Protein AF-A0A528V7F3-F1 (afdb_monomer_lite)

Structure (mmCIF, N/CA/C/O backbone):
data_AF-A0A528V7F3-F1
#
_entry.id   AF-A0A528V7F3-F1
#
loop_
_atom_site.group_PDB
_atom_site.id
_atom_site.type_symbol
_atom_site.label_atom_id
_atom_site.label_alt_id
_atom_site.label_comp_id
_atom_site.label_asym_id
_atom_site.label_entity_id
_atom_site.label_seq_id
_atom_site.pdbx_PDB_ins_code
_atom_site.Cartn_x
_atom_site.Cartn_y
_atom_site.Cartn_z
_atom_site.occupancy
_atom_site.B_iso_or_equiv
_atom_site.auth_seq_id
_atom_site.auth_comp_id
_atom_site.auth_asym_id
_atom_site.auth_atom_id
_atom_site.pdbx_PDB_model_num
ATOM 1 N N . LEU A 1 1 ? 8.313 12.740 -8.022 1.00 73.38 1 LEU A N 1
ATOM 2 C CA . LEU A 1 1 ? 9.330 13.760 -8.380 1.00 73.38 1 LEU A CA 1
ATOM 3 C C . LEU A 1 1 ? 10.741 13.267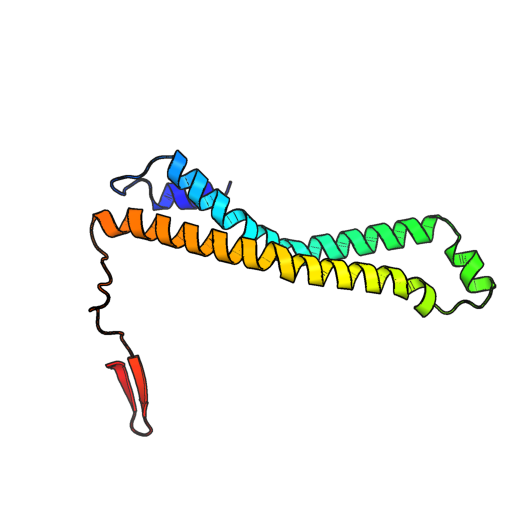 -8.096 1.00 73.38 1 LEU A C 1
ATOM 5 O O . LEU A 1 1 ? 11.479 13.134 -9.053 1.00 73.38 1 LEU A O 1
ATOM 9 N N . ILE A 1 2 ? 11.091 12.929 -6.848 1.00 82.88 2 ILE A N 1
ATOM 10 C CA . ILE A 1 2 ? 12.436 12.419 -6.505 1.00 82.88 2 ILE A CA 1
ATOM 11 C C . ILE A 1 2 ? 12.803 11.174 -7.331 1.00 82.88 2 ILE A C 1
ATOM 13 O O . ILE A 1 2 ? 13.818 11.192 -8.014 1.00 82.88 2 ILE A O 1
ATOM 17 N N . ASP A 1 3 ? 11.933 10.158 -7.350 1.00 82.50 3 ASP A N 1
ATOM 18 C CA . ASP A 1 3 ? 12.149 8.915 -8.112 1.00 82.50 3 ASP A CA 1
ATOM 19 C C . ASP A 1 3 ? 12.341 9.165 -9.621 1.00 82.50 3 ASP A C 1
ATOM 21 O O . ASP A 1 3 ? 13.263 8.642 -10.233 1.00 82.50 3 ASP A O 1
ATOM 25 N N . PHE A 1 4 ? 11.543 10.060 -10.214 1.00 80.94 4 PHE A N 1
ATOM 26 C CA . PHE A 1 4 ? 11.703 10.469 -11.613 1.00 80.94 4 PHE A CA 1
ATOM 27 C C . PHE A 1 4 ? 13.045 11.168 -11.871 1.00 80.94 4 PHE A C 1
ATOM 29 O O . PHE A 1 4 ? 13.721 10.856 -12.851 1.00 80.94 4 PHE A O 1
ATOM 36 N N . THR A 1 5 ? 13.445 12.103 -11.002 1.00 81.94 5 THR A N 1
ATOM 37 C CA . THR A 1 5 ? 14.726 12.810 -11.127 1.00 81.94 5 THR A CA 1
ATOM 38 C C . THR A 1 5 ? 15.900 11.844 -10.987 1.00 81.94 5 THR A C 1
ATOM 40 O O . THR A 1 5 ? 16.854 11.931 -11.757 1.00 81.94 5 THR A O 1
ATOM 43 N N . GLU A 1 6 ? 15.820 10.889 -10.059 1.00 83.06 6 GLU A N 1
ATOM 44 C CA . GLU A 1 6 ? 16.826 9.843 -9.886 1.00 83.06 6 GLU A CA 1
ATOM 45 C C . GLU A 1 6 ? 16.904 8.929 -11.118 1.00 83.06 6 GLU A C 1
ATOM 47 O O . GLU A 1 6 ? 17.993 8.686 -11.645 1.00 83.06 6 GLU A O 1
ATOM 52 N N . LEU A 1 7 ? 15.758 8.477 -11.635 1.00 79.81 7 LEU A N 1
ATOM 53 C CA . LEU A 1 7 ? 15.690 7.620 -12.817 1.00 79.81 7 LEU A CA 1
ATOM 54 C C . LEU A 1 7 ? 16.225 8.343 -14.058 1.00 79.81 7 LEU A C 1
ATOM 56 O O . LEU A 1 7 ? 17.018 7.779 -14.811 1.00 79.81 7 LEU A O 1
ATOM 60 N N . SER A 1 8 ? 15.854 9.610 -14.247 1.00 77.62 8 SER A N 1
ATOM 61 C CA . SER A 1 8 ? 16.374 10.448 -15.328 1.00 77.62 8 SER A CA 1
ATOM 62 C C . SER A 1 8 ? 17.883 10.635 -15.188 1.00 77.62 8 SER A C 1
ATOM 64 O O . SER A 1 8 ? 18.612 10.407 -16.152 1.00 77.62 8 SER A O 1
ATOM 66 N N . GLY A 1 9 ? 18.378 10.959 -13.991 1.00 79.44 9 GLY A N 1
ATOM 67 C CA . GLY A 1 9 ? 19.808 11.130 -13.727 1.00 79.44 9 GLY A CA 1
ATOM 68 C C . GLY A 1 9 ? 20.634 9.875 -14.026 1.00 79.44 9 GLY A C 1
ATOM 69 O O . GLY A 1 9 ? 21.734 9.978 -14.562 1.00 79.44 9 GLY A O 1
ATOM 70 N N . ARG A 1 10 ? 20.090 8.682 -13.756 1.00 74.62 10 ARG A N 1
ATOM 71 C CA . ARG A 1 10 ? 20.781 7.394 -13.967 1.00 74.62 10 ARG A CA 1
ATOM 72 C C . ARG A 1 10 ? 20.671 6.853 -15.397 1.00 74.62 10 ARG A C 1
ATOM 74 O O . ARG A 1 10 ? 21.468 5.999 -15.773 1.00 74.62 10 ARG A O 1
ATOM 81 N N . THR A 1 11 ? 19.715 7.341 -16.194 1.00 71.50 11 THR A N 1
ATOM 82 C CA . THR A 1 11 ? 19.336 6.725 -17.486 1.00 71.50 11 THR A CA 1
ATOM 83 C C . THR A 1 11 ? 19.572 7.645 -18.698 1.00 71.50 11 THR A C 1
ATOM 85 O O . THR A 1 11 ? 19.490 7.194 -19.838 1.00 71.50 11 THR A O 1
ATOM 88 N N . THR A 1 12 ? 19.961 8.909 -18.476 1.00 71.31 12 THR A N 1
ATOM 89 C CA . THR A 1 12 ? 20.214 9.928 -19.525 1.00 71.31 12 THR A CA 1
ATOM 90 C C . THR A 1 12 ? 21.250 9.501 -20.587 1.00 71.31 12 THR A C 1
ATOM 92 O O . THR A 1 12 ? 21.251 10.041 -21.688 1.00 71.31 12 THR A O 1
ATOM 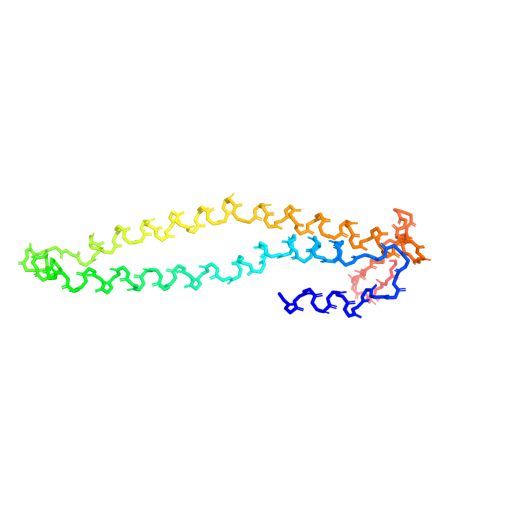95 N N . GLY A 1 13 ? 22.110 8.513 -20.305 1.00 65.19 13 GLY A N 1
ATOM 96 C CA . GLY A 1 13 ? 23.139 8.023 -21.235 1.00 65.19 13 GLY A CA 1
ATOM 97 C C . GLY A 1 13 ? 22.788 6.774 -22.061 1.00 65.19 13 GLY A C 1
ATOM 98 O O . GLY A 1 13 ? 23.646 6.309 -22.812 1.00 65.19 13 GLY A O 1
ATOM 99 N N . LEU A 1 14 ? 21.591 6.185 -21.920 1.00 68.38 14 LEU A N 1
ATOM 100 C CA . LEU A 1 14 ? 21.247 4.924 -22.598 1.00 68.38 14 LEU A CA 1
ATOM 101 C C . LEU A 1 14 ? 20.582 5.128 -23.977 1.00 68.38 14 LEU A C 1
ATOM 103 O O . LEU A 1 14 ? 19.722 5.999 -24.128 1.00 68.38 14 LEU A O 1
ATOM 107 N N . PRO A 1 15 ? 20.933 4.307 -24.991 1.00 60.94 15 PRO A N 1
ATOM 108 C CA . PRO A 1 15 ? 20.292 4.356 -26.304 1.00 60.94 15 PRO A CA 1
ATOM 109 C C . PRO A 1 15 ? 18.820 3.923 -26.194 1.00 60.94 15 PRO A C 1
ATOM 111 O O . PRO A 1 15 ? 18.529 2.847 -25.683 1.00 60.94 15 PRO A O 1
ATOM 114 N N . GLY A 1 16 ? 17.888 4.765 -26.660 1.00 64.50 16 GLY A N 1
ATOM 115 C CA . GLY A 1 16 ? 16.436 4.531 -26.553 1.00 64.50 16 GLY A CA 1
ATOM 116 C C . GLY A 1 16 ? 15.747 5.230 -25.370 1.00 64.50 16 GLY A C 1
ATOM 117 O O . GLY A 1 16 ? 14.543 5.068 -25.172 1.00 64.50 16 GLY A O 1
ATOM 118 N N . PHE A 1 17 ? 16.479 6.034 -24.591 1.00 69.31 17 PHE A N 1
ATOM 119 C CA . PHE A 1 17 ? 15.913 6.842 -23.512 1.00 69.31 17 PHE A CA 1
ATOM 120 C C . PHE A 1 17 ? 15.068 8.012 -24.046 1.00 69.31 17 PHE A C 1
ATOM 122 O O . PHE A 1 17 ? 15.515 8.786 -24.889 1.00 69.31 17 PHE A O 1
ATOM 129 N N . THR A 1 18 ? 13.841 8.162 -23.540 1.00 79.00 18 THR A N 1
ATOM 130 C CA . THR A 1 18 ? 12.966 9.320 -23.786 1.00 79.00 18 THR A CA 1
ATOM 131 C C . THR A 1 18 ? 12.381 9.779 -22.451 1.00 79.00 18 THR A C 1
ATOM 133 O O . THR A 1 18 ? 12.023 8.952 -21.617 1.00 79.00 18 THR A O 1
ATOM 136 N N . TYR A 1 19 ? 12.208 11.086 -22.236 1.00 77.00 19 TYR A N 1
ATOM 137 C CA . TYR A 1 19 ? 11.621 11.607 -20.989 1.00 77.00 19 TYR A CA 1
ATOM 138 C C . TYR A 1 19 ? 10.242 10.996 -20.662 1.00 77.00 19 TYR A C 1
ATOM 140 O O . TYR A 1 19 ? 9.916 10.781 -19.496 1.00 77.00 19 TYR A O 1
ATOM 148 N N . GLY A 1 20 ? 9.463 10.638 -21.688 1.00 81.31 20 GLY A N 1
ATOM 149 C CA . GLY A 1 20 ? 8.187 9.934 -21.538 1.00 81.31 20 GLY A CA 1
ATOM 150 C C . GLY A 1 20 ? 8.313 8.505 -20.994 1.00 81.31 20 GLY A C 1
ATOM 151 O O . GLY A 1 20 ? 7.482 8.095 -20.186 1.00 81.31 20 GLY A O 1
ATOM 152 N N . THR A 1 21 ? 9.359 7.753 -21.360 1.00 78.88 21 THR A N 1
ATOM 153 C CA . THR A 1 21 ? 9.567 6.394 -20.827 1.00 78.88 21 THR A CA 1
ATOM 154 C C . THR A 1 21 ? 10.018 6.444 -19.371 1.00 78.88 21 THR A C 1
ATOM 156 O O . THR A 1 21 ? 9.519 5.674 -18.554 1.00 78.88 21 THR A O 1
ATOM 159 N N . ALA A 1 22 ? 10.866 7.412 -19.010 1.00 80.69 22 ALA A N 1
ATOM 160 C CA . ALA A 1 22 ? 11.250 7.666 -17.622 1.00 80.69 22 ALA A CA 1
ATOM 161 C C . ALA A 1 22 ? 10.041 8.014 -16.739 1.00 80.69 22 ALA A C 1
ATOM 163 O O . ALA A 1 22 ? 9.910 7.515 -15.620 1.00 80.69 22 ALA A O 1
ATOM 164 N N . PHE A 1 23 ? 9.128 8.838 -17.259 1.00 84.31 23 PHE A N 1
ATOM 165 C CA . PHE A 1 23 ? 7.902 9.201 -16.555 1.00 84.31 23 PHE A CA 1
ATOM 166 C C . PHE A 1 23 ? 6.971 7.997 -16.372 1.00 84.31 23 PHE A C 1
ATOM 168 O O . PHE A 1 23 ? 6.455 7.790 -15.276 1.00 84.31 23 PHE A O 1
ATOM 175 N N . ALA A 1 24 ? 6.809 7.165 -17.405 1.00 84.75 24 ALA A N 1
ATOM 176 C CA . ALA A 1 24 ? 6.004 5.948 -17.332 1.00 84.75 24 ALA A CA 1
ATOM 177 C C . ALA A 1 24 ? 6.552 4.943 -16.302 1.00 84.75 24 ALA A C 1
ATOM 179 O O . ALA A 1 24 ? 5.790 4.435 -15.480 1.00 84.75 24 ALA A O 1
ATOM 180 N N . ILE A 1 25 ? 7.869 4.705 -16.292 1.00 84.25 25 ILE A N 1
ATOM 181 C CA . ILE A 1 25 ? 8.526 3.806 -15.327 1.00 84.25 25 ILE A CA 1
ATOM 182 C C . ILE A 1 25 ? 8.347 4.328 -13.897 1.00 84.25 25 ILE A C 1
ATOM 184 O O . ILE A 1 25 ? 7.953 3.566 -13.014 1.00 84.25 25 ILE A O 1
ATOM 188 N N . SER A 1 26 ? 8.571 5.627 -13.667 1.00 85.69 26 SER A N 1
ATOM 189 C CA . SER A 1 26 ? 8.366 6.227 -12.342 1.00 85.69 26 SER A CA 1
ATOM 190 C C . SER A 1 26 ? 6.897 6.148 -11.910 1.00 85.69 26 SER A C 1
ATOM 192 O O . SER A 1 26 ? 6.602 5.789 -10.771 1.00 85.69 26 SER A O 1
ATOM 194 N N . GLY A 1 27 ? 5.958 6.377 -12.835 1.00 85.88 27 GLY A N 1
ATOM 195 C CA . GLY A 1 27 ? 4.521 6.221 -12.602 1.00 85.88 27 GLY A CA 1
ATOM 196 C C . GLY A 1 27 ? 4.128 4.804 -12.175 1.00 85.88 27 GLY A C 1
ATOM 197 O O . GLY A 1 27 ? 3.365 4.645 -11.229 1.00 85.88 27 GLY A O 1
ATOM 198 N N . LEU A 1 28 ? 4.696 3.773 -12.802 1.00 85.69 28 LEU A N 1
ATOM 199 C CA . LEU A 1 28 ? 4.483 2.367 -12.428 1.00 85.69 28 LEU A CA 1
ATOM 200 C C . LEU A 1 28 ? 5.062 1.996 -11.058 1.00 85.69 28 LEU A C 1
ATOM 202 O O . LEU A 1 28 ? 4.593 1.045 -10.437 1.00 85.69 28 LEU A O 1
ATOM 206 N N . ARG A 1 29 ? 6.073 2.721 -10.574 1.00 86.75 29 ARG A N 1
ATOM 207 C CA . ARG A 1 29 ? 6.644 2.520 -9.232 1.00 86.75 29 ARG A CA 1
ATOM 208 C C . ARG A 1 29 ? 5.851 3.228 -8.138 1.00 86.75 29 ARG A C 1
ATOM 210 O O . ARG A 1 29 ? 5.899 2.802 -6.983 1.00 86.75 29 ARG A O 1
ATOM 217 N N . MET A 1 30 ? 5.073 4.258 -8.485 1.00 87.25 30 MET A N 1
ATOM 218 C CA . MET A 1 30 ? 4.260 5.021 -7.528 1.00 87.25 30 MET A CA 1
ATOM 219 C C . MET A 1 30 ? 3.347 4.155 -6.643 1.00 87.25 30 MET A C 1
ATOM 221 O O . MET A 1 30 ? 3.339 4.395 -5.436 1.00 87.25 30 MET A O 1
ATOM 225 N N . PRO A 1 31 ? 2.609 3.145 -7.154 1.00 86.69 31 PRO A N 1
ATOM 226 C CA . PRO A 1 31 ? 1.736 2.319 -6.319 1.00 86.69 31 PRO A CA 1
ATOM 227 C C . PRO A 1 31 ? 2.488 1.602 -5.193 1.00 86.69 31 PRO A C 1
ATOM 229 O O . PRO A 1 31 ? 1.965 1.464 -4.090 1.00 86.69 31 PRO A O 1
ATOM 232 N N . MET A 1 32 ? 3.734 1.192 -5.443 1.00 87.19 32 MET A N 1
ATOM 233 C CA . MET A 1 32 ? 4.558 0.509 -4.448 1.00 87.19 32 MET A CA 1
ATOM 234 C C . MET A 1 32 ? 5.033 1.462 -3.348 1.00 87.19 32 MET A C 1
ATOM 236 O O . MET A 1 32 ? 5.020 1.104 -2.172 1.00 87.19 32 MET A O 1
ATOM 240 N N . ILE A 1 33 ? 5.377 2.700 -3.711 1.00 87.25 33 ILE A N 1
ATOM 241 C CA . ILE A 1 33 ? 5.702 3.759 -2.745 1.00 87.25 33 ILE A CA 1
ATOM 242 C C . ILE A 1 33 ? 4.456 4.123 -1.924 1.00 87.25 33 ILE A C 1
ATOM 244 O O . ILE A 1 33 ? 4.530 4.271 -0.707 1.00 87.25 33 ILE A O 1
ATOM 248 N N . MET A 1 34 ? 3.291 4.210 -2.570 1.00 87.19 34 MET A N 1
ATOM 249 C CA . MET A 1 34 ? 2.020 4.501 -1.905 1.00 87.19 34 MET A CA 1
ATOM 250 C C . MET A 1 34 ? 1.638 3.416 -0.890 1.00 87.19 34 MET A C 1
ATOM 252 O O . MET A 1 34 ? 1.101 3.728 0.169 1.00 87.19 34 MET A O 1
ATOM 256 N N . LEU A 1 35 ? 1.965 2.147 -1.155 1.00 88.81 35 LEU A N 1
ATOM 257 C CA . LEU A 1 35 ? 1.707 1.051 -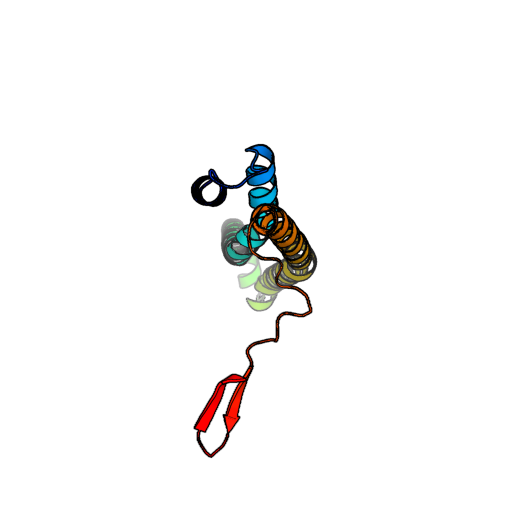0.217 1.00 88.81 35 LEU A CA 1
ATOM 258 C C . LEU A 1 35 ? 2.441 1.244 1.124 1.00 88.81 35 LEU A C 1
ATOM 260 O O . LEU A 1 35 ? 1.916 0.866 2.169 1.00 88.81 35 LEU A O 1
ATOM 264 N N . GLN A 1 36 ? 3.613 1.888 1.120 1.00 88.94 36 GLN A N 1
ATOM 265 C CA . GLN A 1 36 ? 4.367 2.185 2.345 1.00 88.94 36 GLN A CA 1
ATOM 266 C C . GLN A 1 36 ? 3.696 3.266 3.204 1.00 88.94 36 GLN A C 1
ATOM 268 O O . GLN A 1 36 ? 3.882 3.288 4.421 1.00 88.94 36 GLN A O 1
ATOM 273 N N . THR A 1 37 ? 2.901 4.158 2.602 1.00 92.00 37 THR A N 1
ATOM 274 C CA . THR A 1 37 ? 2.214 5.239 3.325 1.00 92.00 37 THR A CA 1
ATOM 275 C C . THR A 1 37 ? 0.825 4.845 3.830 1.00 92.00 37 THR A C 1
ATOM 277 O O . THR A 1 37 ? 0.329 5.467 4.770 1.00 92.00 37 THR A O 1
ATOM 280 N N . VAL A 1 38 ? 0.225 3.772 3.298 1.00 91.75 38 VAL A N 1
ATOM 281 C CA . VAL A 1 38 ? -1.060 3.201 3.752 1.00 91.75 38 VAL A CA 1
ATOM 282 C C . VAL A 1 38 ? -1.194 3.082 5.279 1.00 91.75 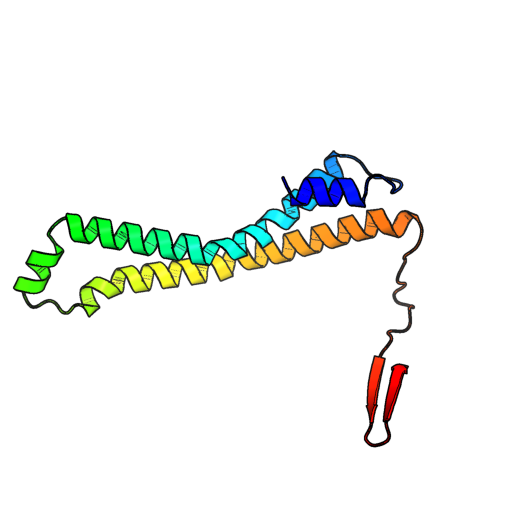38 VAL A C 1
ATOM 284 O O . VAL A 1 38 ? -2.203 3.565 5.799 1.00 91.75 38 VAL A O 1
ATOM 287 N N . PRO A 1 39 ? -0.252 2.472 6.033 1.00 90.31 39 PRO A N 1
ATOM 288 C CA . PRO A 1 39 ? -0.422 2.307 7.479 1.00 90.31 39 PRO A CA 1
ATOM 289 C C . PRO A 1 39 ? -0.525 3.649 8.214 1.00 90.31 39 PRO A C 1
ATOM 291 O O . PRO A 1 39 ? -1.298 3.776 9.164 1.00 90.31 39 PRO A O 1
ATOM 294 N N . PHE A 1 40 ? 0.185 4.676 7.742 1.00 93.69 40 PHE A N 1
ATOM 295 C CA . PHE A 1 40 ? 0.103 6.022 8.307 1.00 93.69 40 PHE A CA 1
ATOM 296 C C . PHE A 1 40 ? -1.238 6.680 7.994 1.00 93.69 40 PHE A C 1
ATOM 298 O O . PHE A 1 40 ? -1.860 7.259 8.882 1.00 93.69 40 PHE A O 1
ATOM 305 N N . VAL A 1 41 ? -1.719 6.553 6.755 1.00 92.38 41 VAL A N 1
ATOM 306 C CA . VAL A 1 41 ? -3.044 7.055 6.361 1.00 92.38 41 VAL A CA 1
ATOM 307 C C . VAL A 1 41 ? -4.139 6.410 7.215 1.00 92.38 41 VAL A C 1
ATOM 309 O O . VAL A 1 41 ? -5.013 7.114 7.722 1.00 92.38 41 VAL A O 1
ATOM 312 N N . GLY A 1 42 ? -4.055 5.096 7.441 1.00 91.75 42 GLY A N 1
ATOM 313 C CA . GLY A 1 42 ? -4.962 4.370 8.331 1.00 91.75 42 GLY A CA 1
ATOM 314 C C . GLY A 1 42 ? -4.920 4.892 9.769 1.00 91.75 42 GLY A C 1
ATOM 315 O O . GLY A 1 42 ? -5.969 5.164 10.351 1.00 91.75 42 GLY A O 1
ATOM 316 N N . LEU A 1 43 ? -3.721 5.113 10.320 1.00 92.12 43 LEU A N 1
ATOM 317 C CA . LEU A 1 43 ? -3.536 5.667 11.665 1.00 92.12 43 LEU A CA 1
ATOM 318 C C . LEU A 1 43 ? -4.169 7.060 11.807 1.00 92.12 43 LEU A C 1
ATOM 320 O O . LEU A 1 43 ? -4.936 7.297 12.741 1.00 92.12 43 LEU A O 1
ATOM 324 N N . PHE A 1 44 ? -3.884 7.975 10.876 1.00 94.12 44 PHE A N 1
ATOM 325 C CA . PHE A 1 44 ? -4.432 9.333 10.910 1.00 94.12 44 PHE A CA 1
ATOM 326 C C . PHE A 1 44 ? -5.949 9.350 10.720 1.00 94.12 44 PHE A C 1
ATOM 328 O O . PHE A 1 44 ? -6.639 10.105 11.403 1.00 94.12 44 PHE A O 1
ATOM 335 N N . SER A 1 45 ? -6.483 8.496 9.844 1.00 91.19 45 SER A N 1
ATOM 336 C CA . SER A 1 45 ? -7.927 8.349 9.651 1.00 91.19 45 SER A CA 1
ATOM 337 C C . SER A 1 45 ? -8.618 7.834 10.919 1.00 91.19 45 SER A C 1
ATOM 339 O O . SER A 1 45 ? -9.614 8.414 11.363 1.00 91.19 45 SER A O 1
ATOM 341 N N . ALA A 1 46 ? -8.054 6.806 11.563 1.00 89.44 46 ALA A N 1
ATOM 342 C CA . ALA A 1 46 ? -8.556 6.270 12.827 1.00 89.44 46 ALA A CA 1
ATOM 343 C C . ALA A 1 46 ? -8.509 7.322 13.946 1.00 89.44 46 ALA A C 1
ATOM 345 O O . ALA A 1 46 ? -9.480 7.508 14.675 1.00 89.44 46 ALA A O 1
ATOM 346 N N . MET A 1 47 ? -7.411 8.071 14.052 1.00 90.50 47 MET A N 1
ATOM 347 C CA . MET A 1 47 ? -7.284 9.142 15.039 1.00 90.50 47 MET A CA 1
ATOM 348 C C . MET A 1 47 ? -8.309 10.258 14.798 1.00 90.50 47 MET A C 1
ATOM 350 O O . MET A 1 47 ? -9.005 10.662 15.727 1.00 90.50 47 MET A O 1
ATOM 354 N N . ALA A 1 48 ? -8.449 10.729 13.558 1.00 88.81 48 ALA A N 1
ATOM 355 C CA . ALA A 1 48 ? -9.398 11.781 13.203 1.00 88.81 48 ALA A CA 1
ATOM 356 C C . ALA A 1 48 ? -10.855 11.363 13.463 1.00 88.81 48 ALA A C 1
ATOM 358 O O . ALA A 1 48 ? -11.638 12.150 13.999 1.00 88.81 48 ALA A O 1
ATOM 359 N N . THR A 1 49 ? -11.215 10.118 13.134 1.00 85.94 49 THR A N 1
ATOM 360 C CA . THR A 1 49 ? -12.556 9.574 13.402 1.00 85.94 49 THR A CA 1
ATOM 361 C C . THR A 1 49 ? -12.831 9.458 14.899 1.00 85.94 49 THR A C 1
ATOM 363 O O . THR A 1 49 ? -13.870 9.939 15.354 1.00 85.94 49 THR A O 1
ATOM 366 N N . LEU A 1 50 ? -11.889 8.931 15.689 1.00 82.81 50 LEU A N 1
ATOM 367 C CA . LEU A 1 50 ? -12.045 8.824 17.144 1.00 82.81 50 LEU A CA 1
ATOM 368 C C . LEU A 1 50 ? -12.162 10.204 17.815 1.00 82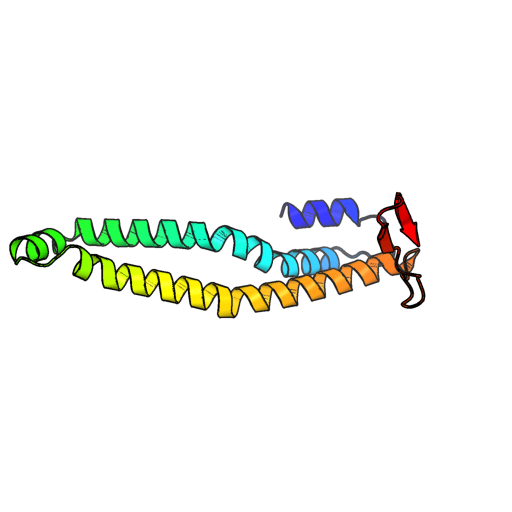.81 50 LEU A C 1
ATOM 370 O O . LEU A 1 50 ? -12.999 10.402 18.695 1.00 82.81 50 LEU A O 1
ATOM 374 N N . VAL A 1 51 ? -11.364 11.182 17.371 1.00 85.12 51 VAL A N 1
ATOM 375 C CA . VAL A 1 51 ? -11.422 12.571 17.858 1.00 85.12 51 VAL A CA 1
ATOM 376 C C . VAL A 1 51 ? -12.759 13.229 17.507 1.00 85.12 51 VAL A C 1
ATOM 378 O O . VAL A 1 51 ? -13.344 13.913 18.349 1.00 85.12 51 VAL A O 1
ATOM 381 N N . SER A 1 52 ? -13.270 13.006 16.292 1.00 82.06 52 SER A N 1
ATOM 382 C CA . SER A 1 52 ? -14.576 13.515 15.855 1.00 82.06 52 SER A CA 1
ATOM 383 C C . SER A 1 52 ? -15.723 12.957 16.708 1.00 82.06 52 SER A C 1
ATOM 385 O O . SER A 1 52 ? -16.563 13.725 17.182 1.00 82.06 52 SER A O 1
ATOM 387 N N . LEU A 1 53 ? -15.721 11.645 16.983 1.00 74.75 53 LEU A N 1
ATOM 388 C CA . LEU A 1 53 ? -16.713 10.999 17.856 1.00 74.75 53 LEU A CA 1
ATOM 389 C C . LEU A 1 53 ? -16.632 11.513 19.298 1.00 74.75 53 LEU A C 1
ATOM 391 O O . LEU A 1 53 ? -17.662 11.774 19.918 1.00 74.75 53 LEU A O 1
ATOM 395 N N . ASN A 1 54 ? -15.423 11.719 19.826 1.00 74.88 54 ASN A N 1
ATOM 396 C CA . ASN A 1 54 ? -15.235 12.247 21.179 1.00 74.88 54 ASN A CA 1
ATOM 397 C C . ASN A 1 54 ? -15.819 13.669 21.329 1.00 74.88 54 ASN A C 1
ATOM 399 O O . ASN A 1 54 ? -16.424 14.003 22.345 1.00 74.88 54 ASN A O 1
ATOM 403 N N . ARG A 1 55 ? -15.731 14.496 20.279 1.00 72.19 55 ARG A N 1
ATOM 404 C CA . ARG A 1 55 ? -16.301 15.855 20.252 1.00 72.19 55 ARG A CA 1
ATOM 405 C C . ARG A 1 55 ? -17.834 15.908 20.225 1.00 72.19 55 ARG A C 1
ATOM 407 O O . ARG A 1 55 ? -18.391 16.951 20.551 1.00 72.19 55 ARG A O 1
ATOM 414 N N . ARG A 1 56 ? -18.522 14.832 19.826 1.00 65.88 56 ARG A N 1
ATOM 415 C CA . ARG A 1 56 ? -19.992 14.794 19.680 1.00 65.88 56 ARG A CA 1
ATOM 416 C C . ARG A 1 56 ? -20.746 14.481 20.982 1.00 65.88 56 ARG A C 1
ATOM 418 O O . ARG A 1 56 ? -21.967 14.437 20.949 1.00 65.88 56 ARG A O 1
ATOM 425 N N . TYR A 1 57 ? -20.067 14.277 22.117 1.00 54.75 57 TYR A N 1
ATOM 426 C CA . TYR A 1 57 ? -20.656 13.932 23.431 1.00 54.75 57 TYR A CA 1
ATOM 427 C C . TYR A 1 57 ? -21.565 12.677 23.478 1.00 54.75 57 TYR A C 1
ATOM 429 O O . TYR A 1 57 ? -22.004 12.294 24.560 1.00 54.75 57 TYR A O 1
ATOM 437 N N . GLU A 1 58 ? -21.764 11.947 22.374 1.00 58.59 58 GLU A N 1
ATOM 438 C CA . GLU A 1 58 ? -22.444 10.635 22.346 1.00 58.59 58 GLU A CA 1
ATOM 439 C C . GLU A 1 58 ? -21.711 9.587 23.206 1.00 58.59 58 GLU A C 1
ATOM 441 O O . GLU A 1 58 ? -22.320 8.712 23.820 1.00 58.59 58 GLU A O 1
ATOM 446 N N . LEU A 1 59 ? -20.392 9.745 23.337 1.00 53.09 59 LEU A N 1
ATOM 447 C CA . LEU A 1 59 ? -19.506 8.915 24.156 1.00 53.09 59 LEU A CA 1
ATOM 448 C C . LEU A 1 59 ? -19.774 9.057 25.666 1.00 53.09 59 LEU A C 1
ATOM 450 O O . LEU A 1 59 ? -19.640 8.092 26.421 1.00 53.09 59 LEU A O 1
ATOM 454 N N . VAL A 1 60 ? -20.183 10.251 26.108 1.00 54.19 60 VAL A N 1
ATOM 455 C CA . VAL A 1 60 ? -20.534 10.526 27.511 1.00 54.19 60 VAL A CA 1
ATOM 456 C C . VAL A 1 60 ? -21.888 9.902 27.849 1.00 54.19 60 VAL A C 1
ATOM 458 O O . VAL A 1 60 ? -22.049 9.354 28.940 1.00 54.19 60 VAL A O 1
ATOM 461 N N . ILE A 1 61 ? -22.825 9.900 26.896 1.00 56.12 61 ILE A N 1
ATOM 462 C CA . ILE A 1 61 ? -24.166 9.312 27.038 1.00 56.12 61 ILE A CA 1
ATOM 463 C C . ILE A 1 61 ? -24.092 7.773 27.034 1.00 56.12 61 ILE A C 1
ATOM 465 O O . ILE A 1 61 ? -24.707 7.121 27.872 1.00 56.12 61 ILE A O 1
ATOM 469 N N . ALA A 1 62 ? -23.266 7.170 26.171 1.00 59.31 62 ALA A N 1
ATOM 470 C CA . ALA A 1 62 ? -23.072 5.717 26.136 1.00 59.31 62 ALA A CA 1
ATOM 471 C C . ALA A 1 62 ? -22.400 5.176 27.414 1.00 59.31 62 ALA A C 1
ATOM 473 O O . ALA A 1 62 ? -22.829 4.165 27.973 1.00 59.31 62 ALA A O 1
ATOM 474 N N . ARG A 1 63 ? -21.373 5.869 27.929 1.00 61.94 63 ARG A N 1
ATOM 475 C CA . ARG A 1 63 ? -20.680 5.448 29.158 1.00 61.94 63 ARG A CA 1
ATOM 476 C C . ARG A 1 63 ? -21.559 5.592 30.405 1.00 61.94 63 ARG A C 1
ATOM 478 O O . ARG A 1 63 ? -21.474 4.753 31.296 1.00 61.94 63 ARG A O 1
ATOM 485 N N . SER A 1 64 ? -22.413 6.616 30.465 1.00 57.38 64 SER A N 1
ATOM 486 C CA . SER A 1 64 ? -23.385 6.791 31.559 1.00 57.38 64 SER A CA 1
ATOM 487 C C . SER A 1 64 ? -24.573 5.819 31.478 1.00 57.38 64 SER A C 1
ATOM 489 O O . SER A 1 64 ? -25.179 5.531 32.504 1.00 57.38 64 SER A O 1
ATOM 491 N N . ALA A 1 65 ? -24.831 5.226 30.306 1.00 60.91 65 ALA A N 1
ATOM 492 C CA . ALA A 1 65 ? -25.786 4.132 30.106 1.00 60.91 65 ALA A CA 1
ATOM 493 C C . ALA A 1 65 ? -25.211 2.718 30.372 1.00 60.91 65 ALA A C 1
ATOM 495 O O . ALA A 1 65 ? -25.920 1.728 30.201 1.00 60.91 65 ALA A O 1
ATOM 496 N N . GLY A 1 66 ? -23.941 2.595 30.783 1.00 64.62 66 GLY A N 1
ATOM 497 C CA . GLY A 1 66 ? -23.305 1.305 31.095 1.00 64.62 66 GLY A CA 1
ATOM 498 C C . GLY A 1 66 ? -22.704 0.557 29.895 1.00 64.62 66 GLY A C 1
ATOM 499 O O . GLY A 1 66 ? -22.335 -0.610 30.023 1.00 64.62 66 GLY A O 1
ATOM 500 N N . VAL A 1 67 ? -22.570 1.204 28.733 1.00 66.00 67 VAL A N 1
ATOM 501 C CA . VAL A 1 67 ? -21.966 0.601 27.534 1.00 66.00 67 VAL A CA 1
ATOM 502 C C . VAL A 1 67 ? -20.450 0.444 27.715 1.00 66.00 67 VAL A C 1
ATOM 504 O O . VAL A 1 67 ? -19.736 1.397 28.038 1.00 66.00 67 VAL A O 1
ATOM 507 N N . SER A 1 68 ? -19.944 -0.772 27.488 1.00 72.38 68 SER A N 1
ATOM 508 C CA . SER A 1 68 ? -18.514 -1.098 27.576 1.00 72.38 68 SER A CA 1
ATOM 509 C C . SER A 1 68 ? -17.703 -0.418 26.468 1.00 72.38 68 SER A C 1
ATOM 511 O O . SER A 1 68 ? -18.140 -0.347 25.318 1.00 72.38 68 SER A O 1
ATOM 513 N N . ALA A 1 69 ? -16.470 -0.001 26.784 1.00 69.38 69 ALA A N 1
ATOM 514 C CA . ALA A 1 69 ? -15.535 0.610 25.830 1.00 69.38 69 ALA A CA 1
ATOM 515 C C . ALA A 1 69 ? -15.309 -0.243 24.562 1.00 69.38 69 ALA A C 1
ATOM 517 O O . ALA A 1 69 ? -15.036 0.292 23.489 1.00 69.38 69 ALA A O 1
ATOM 518 N N . TRP A 1 70 ? -15.478 -1.564 24.668 1.00 70.38 70 TRP A N 1
ATOM 519 C CA . TRP A 1 70 ? -15.340 -2.502 23.555 1.00 70.38 70 TRP A CA 1
ATOM 520 C C . TRP A 1 70 ? -16.429 -2.375 22.488 1.00 70.38 70 TRP A C 1
ATOM 522 O O . TRP A 1 70 ? -16.123 -2.529 21.311 1.00 70.38 70 TRP A O 1
ATOM 532 N N . GLN A 1 71 ? -17.673 -2.054 22.858 1.00 73.38 71 GLN A N 1
ATOM 533 C CA . GLN A 1 71 ? -18.757 -1.864 21.881 1.00 73.38 71 GLN A CA 1
ATOM 534 C C . GLN A 1 71 ? -18.573 -0.573 21.074 1.00 73.38 71 GLN A C 1
ATOM 536 O O . GLN A 1 71 ? -18.950 -0.513 19.909 1.00 73.38 71 GLN A O 1
ATOM 541 N N . PHE A 1 72 ? -17.927 0.428 21.673 1.00 74.62 72 PHE A N 1
ATOM 542 C CA . PHE A 1 72 ? -17.559 1.672 21.003 1.00 74.62 72 PHE A CA 1
ATOM 543 C C . PHE A 1 72 ? -16.369 1.500 20.046 1.00 74.62 72 PHE A C 1
ATOM 545 O O . PHE A 1 72 ? -16.367 2.046 18.947 1.00 74.62 72 PHE A O 1
ATOM 552 N N . LEU A 1 73 ? -15.358 0.724 20.449 1.00 79.12 73 LEU A N 1
ATOM 553 C CA . LEU A 1 73 ? -14.172 0.469 19.625 1.00 79.12 73 LEU A CA 1
ATOM 554 C C . LEU A 1 73 ? -14.440 -0.500 18.468 1.00 79.12 73 LEU A C 1
ATOM 556 O O . LEU A 1 73 ? -13.818 -0.372 17.416 1.00 79.12 73 LEU A O 1
ATOM 560 N N . LEU A 1 74 ? -15.377 -1.435 18.636 1.00 83.81 74 LEU A N 1
ATOM 561 C CA . LEU A 1 74 ? -15.733 -2.466 17.657 1.00 83.81 74 LEU A CA 1
ATOM 562 C C . LEU A 1 74 ? -15.937 -1.952 16.217 1.00 83.81 74 LEU A C 1
ATOM 564 O O . LEU A 1 74 ? -15.270 -2.476 15.323 1.00 83.81 74 LEU A O 1
ATOM 568 N N . PRO A 1 75 ? -16.783 -0.935 15.948 1.00 82.62 75 PRO A N 1
ATOM 569 C CA . PRO A 1 75 ? -16.980 -0.427 14.588 1.00 82.62 75 PRO A CA 1
ATOM 570 C C . PRO A 1 75 ? -15.705 0.187 13.991 1.00 82.62 75 PRO A C 1
ATOM 572 O O . PRO A 1 75 ? -15.417 -0.033 12.815 1.00 82.62 75 PRO A O 1
ATOM 575 N N . CYS A 1 76 ? -14.896 0.889 14.793 1.00 84.62 76 CYS A N 1
ATOM 576 C CA . CYS A 1 76 ? -13.598 1.405 14.347 1.00 84.62 76 CYS A CA 1
ATOM 577 C C . CYS A 1 76 ? -12.611 0.271 14.037 1.00 84.62 76 CYS A C 1
ATOM 579 O O . CYS A 1 76 ? -11.920 0.325 13.021 1.00 84.62 76 CYS A O 1
ATOM 581 N N . CYS A 1 77 ? -12.565 -0.774 14.867 1.00 86.62 77 CYS A N 1
ATOM 582 C CA . CYS A 1 77 ? -11.722 -1.946 14.636 1.00 86.62 77 CYS A CA 1
ATOM 583 C C . CYS A 1 77 ? -12.126 -2.699 13.362 1.00 86.62 77 CYS A C 1
ATOM 585 O O . CYS A 1 77 ? -11.256 -3.057 12.571 1.00 86.62 77 CYS A O 1
ATOM 587 N N . ILE A 1 78 ? -13.428 -2.898 13.126 1.00 90.06 78 ILE A N 1
ATOM 588 C CA . ILE A 1 78 ? -13.940 -3.526 11.899 1.00 90.06 78 ILE A CA 1
ATOM 589 C C . ILE A 1 78 ? -13.584 -2.676 10.676 1.00 90.06 78 ILE A C 1
ATOM 591 O O . ILE A 1 78 ? -13.097 -3.214 9.685 1.00 90.06 78 ILE A O 1
ATOM 595 N N . GLY A 1 79 ? -13.771 -1.354 10.749 1.00 90.75 79 GLY A N 1
ATOM 596 C CA . GLY A 1 79 ? -13.401 -0.437 9.670 1.00 90.75 79 GLY A CA 1
ATOM 597 C C . GLY A 1 79 ? -11.906 -0.487 9.342 1.00 90.75 79 GLY A C 1
ATOM 598 O O . GLY A 1 79 ? -11.537 -0.591 8.174 1.00 90.75 79 GLY A O 1
ATOM 599 N N . ALA A 1 80 ? -11.046 -0.492 10.364 1.00 89.75 80 ALA A N 1
ATOM 600 C CA . ALA A 1 80 ? -9.600 -0.618 10.193 1.00 89.75 80 ALA A CA 1
ATOM 601 C C . ALA A 1 80 ? -9.199 -1.973 9.586 1.00 89.75 80 ALA A C 1
ATOM 603 O O . ALA A 1 80 ? -8.339 -2.025 8.706 1.00 89.75 80 ALA A O 1
ATOM 604 N N . LEU A 1 81 ? -9.846 -3.062 10.013 1.00 92.31 81 LEU A N 1
ATOM 605 C CA . LEU A 1 81 ? -9.602 -4.400 9.478 1.00 92.31 81 LEU A CA 1
ATOM 606 C C . LEU A 1 81 ? -10.020 -4.492 8.007 1.00 92.31 81 LEU A C 1
ATOM 608 O O . LEU A 1 81 ? -9.229 -4.938 7.179 1.00 92.31 81 LEU A O 1
ATOM 612 N N . LEU A 1 82 ? -11.219 -4.014 7.660 1.00 94.06 82 LEU A N 1
ATOM 613 C CA . LEU A 1 82 ? -11.699 -3.961 6.276 1.00 94.06 82 LEU A CA 1
ATOM 614 C C . LEU A 1 82 ? -10.787 -3.110 5.392 1.00 94.06 82 LEU A C 1
ATOM 616 O O . LEU A 1 82 ? -10.450 -3.528 4.288 1.00 94.06 82 LEU A O 1
ATOM 620 N N . PHE A 1 83 ? -10.347 -1.950 5.882 1.00 92.81 83 PHE A N 1
ATOM 621 C CA . PHE A 1 83 ? -9.402 -1.092 5.171 1.00 92.81 83 PHE A CA 1
ATOM 622 C C . PHE A 1 83 ? -8.069 -1.804 4.908 1.00 92.81 83 PHE A C 1
ATOM 624 O O . PHE A 1 83 ? -7.568 -1.776 3.784 1.00 92.81 83 PHE A O 1
ATOM 631 N N . GLY A 1 84 ? -7.520 -2.493 5.913 1.00 91.50 84 GLY A N 1
ATOM 632 C CA . GLY A 1 84 ? -6.297 -3.281 5.766 1.00 91.50 84 GLY A CA 1
ATOM 633 C C . GLY A 1 84 ? -6.449 -4.408 4.743 1.00 91.50 84 GLY A C 1
ATOM 634 O O . GLY A 1 84 ? -5.621 -4.533 3.840 1.00 91.50 84 GLY A O 1
ATOM 635 N N . VAL A 1 85 ? -7.536 -5.181 4.829 1.00 94.50 85 VAL A N 1
ATOM 636 C CA . VAL A 1 85 ? -7.841 -6.265 3.880 1.00 94.50 85 VAL A CA 1
ATOM 637 C C . VAL A 1 85 ? -8.009 -5.723 2.464 1.00 94.50 85 VAL A C 1
ATOM 639 O O . VAL A 1 85 ? -7.442 -6.288 1.534 1.00 94.50 85 VAL A O 1
ATOM 642 N N . LEU A 1 86 ? -8.726 -4.613 2.283 1.00 93.19 86 LEU A N 1
ATOM 643 C CA . LEU A 1 86 ? -8.914 -3.991 0.973 1.00 93.19 86 LEU A CA 1
ATOM 644 C C . LEU A 1 86 ? -7.584 -3.481 0.402 1.00 93.19 86 LEU A C 1
ATOM 646 O O . LEU A 1 86 ? -7.289 -3.687 -0.774 1.00 93.19 86 LEU A O 1
ATOM 650 N N . SER A 1 87 ? -6.753 -2.857 1.237 1.00 91.25 87 SER A N 1
ATOM 651 C CA . SER A 1 87 ? -5.440 -2.373 0.818 1.00 91.25 87 SER A CA 1
ATOM 652 C C . SER A 1 87 ? -4.535 -3.520 0.368 1.00 91.25 87 SER A C 1
ATOM 654 O O . SER A 1 87 ? -3.913 -3.437 -0.689 1.00 91.25 87 SER A O 1
ATOM 656 N N . VAL A 1 88 ? -4.466 -4.609 1.132 1.00 92.38 88 VAL A N 1
ATOM 657 C CA . VAL A 1 88 ? -3.656 -5.777 0.757 1.00 92.38 88 VAL A CA 1
ATOM 658 C C . VAL A 1 88 ? -4.272 -6.513 -0.436 1.00 92.38 88 VAL A C 1
ATOM 660 O O . VAL A 1 88 ? -3.547 -6.963 -1.314 1.00 92.38 88 VAL A O 1
ATOM 663 N N . GLY A 1 89 ? -5.596 -6.613 -0.514 1.00 92.94 89 GLY A N 1
ATOM 664 C CA . GLY A 1 89 ? -6.289 -7.332 -1.583 1.00 92.94 89 GLY A CA 1
ATOM 665 C C . GLY A 1 89 ? -6.283 -6.611 -2.930 1.00 92.94 89 GLY A C 1
ATOM 666 O O . GLY A 1 89 ? -6.310 -7.272 -3.962 1.00 92.94 89 GLY A O 1
ATOM 667 N N . VAL A 1 90 ? -6.232 -5.276 -2.941 1.00 91.88 90 VAL A N 1
ATOM 668 C CA . VAL A 1 90 ? -6.342 -4.471 -4.170 1.00 91.88 90 VAL A CA 1
ATOM 669 C C . VAL A 1 90 ? -5.045 -3.732 -4.481 1.00 91.88 90 VAL A C 1
ATOM 671 O O . VAL A 1 90 ? -4.516 -3.856 -5.583 1.00 91.88 90 VAL A O 1
ATOM 674 N N . ILE A 1 91 ? -4.489 -2.984 -3.525 1.00 89.06 91 ILE A N 1
ATOM 675 C CA . ILE A 1 91 ? -3.322 -2.126 -3.784 1.00 89.06 91 ILE A CA 1
ATOM 676 C C . ILE A 1 91 ? -2.061 -2.973 -3.967 1.00 89.06 91 ILE A C 1
ATOM 678 O O . ILE A 1 91 ? -1.270 -2.693 -4.863 1.00 89.06 91 ILE A O 1
ATOM 682 N N . ASN A 1 92 ? -1.890 -4.039 -3.180 1.00 92.50 92 ASN A N 1
ATOM 683 C CA . ASN A 1 92 ? -0.721 -4.914 -3.291 1.00 92.50 92 ASN A CA 1
ATOM 684 C C . ASN A 1 92 ? -0.585 -5.604 -4.666 1.00 92.50 92 ASN A C 1
ATOM 686 O O . ASN A 1 92 ? 0.485 -5.484 -5.262 1.00 92.50 92 ASN A O 1
ATOM 690 N N . PRO A 1 93 ? -1.608 -6.287 -5.231 1.00 91.25 93 PRO A N 1
ATOM 691 C CA . PRO A 1 93 ? -1.464 -6.898 -6.555 1.00 91.25 93 PRO A CA 1
ATOM 692 C C . PRO A 1 93 ? -1.279 -5.860 -7.667 1.00 91.25 93 PRO A C 1
ATOM 694 O O . PRO A 1 93 ? -0.497 -6.097 -8.586 1.00 91.25 93 PRO A O 1
ATOM 697 N N . ILE A 1 94 ? -1.931 -4.694 -7.569 1.00 91.31 94 ILE A N 1
ATOM 698 C CA . ILE A 1 94 ? -1.714 -3.584 -8.510 1.00 91.31 94 ILE A CA 1
ATOM 699 C C . ILE A 1 94 ? -0.256 -3.123 -8.451 1.00 91.31 94 ILE A C 1
ATOM 701 O O . ILE A 1 94 ? 0.382 -2.974 -9.493 1.00 91.31 94 ILE A O 1
ATOM 705 N N . ALA A 1 95 ? 0.289 -2.939 -7.247 1.00 90.44 95 ALA A N 1
ATOM 706 C CA . ALA A 1 95 ? 1.676 -2.542 -7.054 1.00 90.44 95 ALA A CA 1
ATOM 707 C C . ALA A 1 95 ? 2.656 -3.600 -7.567 1.00 90.44 95 ALA A C 1
ATOM 709 O O . ALA A 1 95 ? 3.605 -3.249 -8.261 1.00 90.44 95 ALA A O 1
ATOM 710 N N . ALA A 1 96 ? 2.404 -4.883 -7.302 1.00 90.19 96 ALA A N 1
ATOM 711 C CA . ALA A 1 96 ? 3.236 -5.979 -7.789 1.00 90.19 96 ALA A CA 1
ATOM 712 C C . ALA A 1 96 ? 3.252 -6.048 -9.325 1.00 90.19 96 ALA A C 1
ATOM 714 O O . ALA A 1 96 ? 4.319 -6.144 -9.936 1.00 90.19 96 ALA A O 1
ATOM 715 N N . TYR A 1 97 ? 2.083 -5.938 -9.965 1.00 91.00 97 TYR A N 1
ATOM 716 C CA . TYR A 1 97 ? 1.987 -5.942 -11.423 1.00 91.00 97 TYR A CA 1
ATOM 717 C C . TYR A 1 97 ? 2.692 -4.725 -12.032 1.00 91.00 97 TYR A C 1
ATOM 719 O O . TYR A 1 97 ? 3.524 -4.880 -12.929 1.00 91.00 97 TYR A O 1
ATOM 727 N N . ALA A 1 98 ? 2.421 -3.529 -11.504 1.00 88.12 98 ALA A N 1
ATOM 728 C CA . ALA A 1 98 ? 3.030 -2.289 -11.971 1.00 88.12 98 ALA A CA 1
ATOM 729 C C . ALA A 1 98 ? 4.558 -2.306 -11.805 1.00 88.12 98 ALA A C 1
ATOM 731 O O . ALA A 1 98 ? 5.285 -1.960 -12.736 1.00 88.12 98 ALA A O 1
ATOM 732 N N . PHE A 1 99 ? 5.061 -2.805 -10.674 1.00 87.56 99 PHE A N 1
ATOM 733 C CA . PHE A 1 99 ? 6.494 -2.940 -10.438 1.00 87.56 99 PHE A CA 1
ATOM 734 C C . PHE A 1 99 ? 7.147 -3.911 -11.430 1.00 87.56 99 PHE A C 1
ATOM 736 O O . PHE A 1 99 ? 8.136 -3.547 -12.069 1.00 87.56 99 PHE A O 1
ATOM 743 N N . SER A 1 100 ? 6.547 -5.088 -11.649 1.00 86.69 100 SER A N 1
ATOM 744 C CA . SER A 1 100 ? 7.058 -6.077 -12.611 1.00 86.69 100 SER A CA 1
ATOM 745 C C . SER A 1 100 ? 7.117 -5.531 -14.041 1.00 86.69 100 SER A C 1
ATOM 747 O O . SER A 1 100 ? 8.029 -5.846 -14.807 1.00 86.69 100 SER A O 1
ATOM 749 N N . TRP A 1 101 ? 6.157 -4.682 -14.415 1.00 85.06 101 TRP A N 1
ATOM 750 C CA . TRP A 1 101 ? 6.147 -4.052 -15.727 1.00 85.06 101 TRP A CA 1
ATOM 751 C C . TRP A 1 101 ? 7.225 -2.965 -15.830 1.00 85.06 101 TRP A C 1
ATOM 753 O O . TRP A 1 101 ? 7.887 -2.864 -16.862 1.00 85.06 101 TRP A O 1
ATOM 763 N N . SER A 1 102 ? 7.489 -2.239 -14.736 1.00 86.19 102 SER A N 1
ATOM 764 C CA . SER A 1 102 ? 8.561 -1.238 -14.665 1.00 86.19 102 SER A CA 1
ATOM 765 C C . SER A 1 102 ? 9.935 -1.880 -14.849 1.00 86.19 102 SER A C 1
ATOM 767 O O . SER A 1 102 ? 10.780 -1.344 -15.562 1.00 86.19 102 SER A O 1
ATOM 769 N N . GLU A 1 103 ? 10.127 -3.065 -14.267 1.00 83.88 103 GLU A N 1
ATOM 770 C CA . GLU A 1 103 ? 11.368 -3.824 -14.355 1.00 83.88 103 GLU A CA 1
ATOM 771 C C . GLU A 1 103 ? 11.594 -4.334 -15.778 1.00 83.88 103 GLU A C 1
ATOM 773 O O . GLU A 1 103 ? 12.661 -4.110 -16.339 1.00 83.88 103 GLU A O 1
ATOM 778 N N . LYS A 1 104 ? 10.556 -4.877 -16.431 1.00 84.44 104 LYS A N 1
ATOM 779 C CA . LYS A 1 104 ? 10.621 -5.261 -17.853 1.00 84.44 104 LYS A CA 1
ATOM 780 C C . LYS A 1 104 ? 11.007 -4.087 -18.756 1.00 84.44 104 LYS A C 1
ATOM 782 O O . LYS A 1 104 ? 11.829 -4.258 -19.655 1.00 84.44 104 LYS A O 1
ATOM 787 N N . MET A 1 105 ? 10.432 -2.904 -18.526 1.00 82.06 105 MET A N 1
ATOM 788 C CA . MET A 1 105 ? 10.759 -1.695 -19.291 1.00 82.06 105 MET A CA 1
ATOM 789 C C . MET A 1 105 ? 12.204 -1.238 -19.046 1.00 82.06 105 MET A C 1
ATOM 791 O O . MET A 1 105 ? 12.904 -0.884 -19.993 1.00 82.06 105 MET A O 1
ATOM 795 N N . GLU A 1 106 ? 12.682 -1.285 -17.799 1.00 78.81 106 GLU A N 1
ATOM 796 C CA . GLU A 1 106 ? 14.070 -0.944 -17.465 1.00 78.81 106 GLU A CA 1
ATOM 797 C C . GLU A 1 106 ? 15.067 -1.945 -18.068 1.00 78.81 106 GLU A C 1
ATOM 799 O O . GLU A 1 106 ? 16.087 -1.532 -18.627 1.00 78.81 106 GLU A O 1
ATOM 804 N N . THR A 1 107 ? 14.762 -3.247 -18.024 1.00 78.81 107 THR A N 1
ATOM 805 C CA . THR A 1 107 ? 15.574 -4.287 -18.666 1.00 78.81 107 THR A CA 1
ATOM 806 C C . THR A 1 107 ? 15.667 -4.038 -20.164 1.00 78.81 107 THR A C 1
ATOM 808 O O . THR A 1 107 ? 16.770 -4.022 -20.686 1.00 78.81 107 THR A O 1
ATOM 811 N N . GLN A 1 108 ? 14.562 -3.745 -20.856 1.00 77.69 108 GLN A N 1
ATOM 812 C CA . GLN A 1 108 ? 14.593 -3.448 -22.294 1.00 77.69 108 GLN A CA 1
ATOM 813 C C . GLN A 1 108 ? 15.462 -2.228 -22.635 1.00 77.69 108 GLN A C 1
ATOM 815 O O . GLN A 1 108 ? 16.233 -2.288 -23.594 1.00 77.69 108 GLN A O 1
ATOM 820 N N . LEU A 1 109 ? 15.407 -1.155 -21.834 1.00 75.00 109 LEU A N 1
ATOM 821 C CA . LEU A 1 109 ? 16.283 0.010 -22.019 1.00 75.00 109 LEU A CA 1
ATOM 822 C C . LEU A 1 109 ? 17.769 -0.320 -21.791 1.00 75.00 109 LEU A C 1
ATOM 824 O O . LEU A 1 109 ? 18.630 0.222 -22.483 1.00 75.00 109 LEU A O 1
ATOM 828 N N . ARG A 1 110 ? 18.095 -1.199 -20.835 1.00 70.69 110 ARG A N 1
ATOM 829 C CA . ARG A 1 110 ? 19.486 -1.596 -20.535 1.00 70.69 110 ARG A CA 1
ATOM 830 C C . ARG A 1 110 ? 20.028 -2.691 -21.459 1.00 70.69 110 ARG A C 1
ATOM 832 O O . ARG A 1 110 ? 21.222 -2.702 -21.770 1.00 70.69 110 ARG A O 1
ATOM 839 N N . SER A 1 111 ? 19.175 -3.598 -21.928 1.00 64.38 111 SER A N 1
ATOM 840 C CA . SER A 1 111 ? 19.540 -4.723 -22.797 1.00 64.38 111 SER A CA 1
ATOM 841 C C . SER A 1 111 ? 19.946 -4.286 -24.206 1.00 64.38 111 SER A C 1
ATOM 843 O O . SER A 1 111 ? 20.581 -5.067 -24.904 1.00 64.38 111 SER A O 1
ATOM 845 N N . GLY A 1 112 ? 19.702 -3.030 -24.599 1.00 57.47 112 GLY A N 1
ATOM 846 C CA . GLY A 1 112 ? 20.189 -2.461 -25.860 1.00 57.47 112 GLY A CA 1
ATOM 847 C C . GLY A 1 112 ? 21.720 -2.358 -26.005 1.00 57.47 112 GLY A C 1
ATOM 848 O O . GLY A 1 112 ? 22.184 -1.998 -27.086 1.00 57.47 112 GLY A O 1
ATOM 849 N N . LYS A 1 113 ? 22.527 -2.653 -24.966 1.00 54.84 113 LYS A N 1
ATOM 850 C CA . LYS A 1 113 ? 24.002 -2.689 -25.097 1.00 54.84 113 LYS A CA 1
ATOM 851 C C . LYS A 1 113 ? 24.735 -3.840 -24.381 1.00 54.84 113 LYS A C 1
ATOM 853 O O . LYS A 1 113 ? 25.769 -4.233 -24.902 1.00 54.84 113 LYS A O 1
ATOM 858 N N . SER A 1 114 ? 24.313 -4.374 -23.223 1.00 51.53 114 SER A N 1
ATOM 859 C CA . SER A 1 114 ? 25.265 -5.231 -22.465 1.00 51.53 114 SER A CA 1
ATOM 860 C C . SER A 1 114 ? 24.720 -6.244 -21.450 1.00 51.53 114 SER A C 1
ATOM 862 O O . SER A 1 114 ? 25.514 -6.772 -20.679 1.00 51.53 114 SER A O 1
ATOM 864 N N . ASN A 1 115 ? 23.422 -6.546 -21.381 1.00 50.28 115 ASN A N 1
ATOM 865 C CA . ASN A 1 115 ? 22.976 -7.546 -20.398 1.00 50.28 115 ASN A CA 1
ATOM 866 C C . ASN A 1 115 ? 21.748 -8.326 -20.866 1.00 50.28 115 ASN A C 1
ATOM 868 O O . ASN A 1 115 ? 20.675 -8.272 -20.266 1.00 50.28 115 ASN A O 1
ATOM 872 N N . THR A 1 116 ? 21.900 -9.074 -21.958 1.00 51.88 116 THR A N 1
ATOM 873 C CA . THR A 1 116 ? 21.176 -10.339 -22.060 1.00 51.88 116 THR A CA 1
ATOM 874 C C . THR A 1 116 ? 21.773 -11.241 -20.984 1.00 51.88 116 THR A C 1
ATOM 876 O O . THR A 1 116 ? 22.776 -11.911 -21.216 1.00 51.88 116 THR A O 1
ATOM 879 N N . VAL A 1 117 ? 21.195 -11.236 -19.780 1.00 54.47 117 VAL A N 1
ATOM 880 C CA . VAL A 1 117 ? 21.272 -12.434 -18.940 1.00 54.47 117 VAL A CA 1
ATOM 881 C C . VAL A 1 117 ? 20.468 -13.458 -19.723 1.00 54.47 117 VAL A C 1
ATOM 883 O O . VAL A 1 117 ? 19.244 -13.522 -19.624 1.00 54.47 117 VAL A O 1
ATOM 886 N N . SER A 1 118 ? 21.146 -14.120 -20.658 1.00 50.88 118 SER A N 1
ATOM 887 C CA . SER A 1 118 ? 20.600 -15.241 -21.396 1.00 50.88 118 SER A CA 1
ATOM 888 C C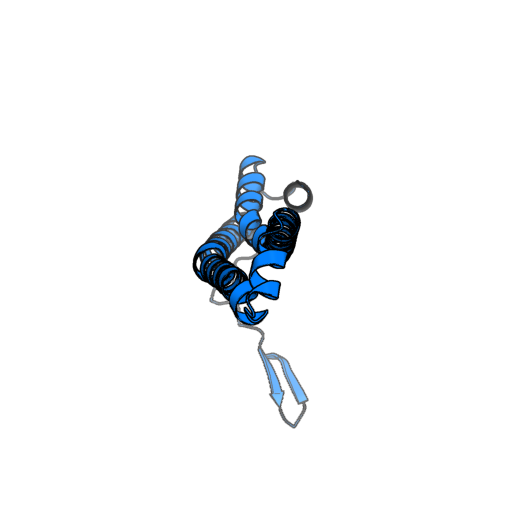 . SER A 1 118 ? 20.019 -16.196 -20.359 1.00 50.88 118 SER A C 1
ATOM 890 O O . SER A 1 118 ? 20.602 -16.370 -19.293 1.00 50.88 118 SER A O 1
ATOM 892 N N . ALA A 1 119 ? 18.908 -16.860 -20.660 1.00 55.19 119 ALA A N 1
ATOM 893 C CA . ALA A 1 119 ? 18.464 -18.007 -19.861 1.00 55.19 119 ALA A CA 1
ATOM 894 C C . ALA A 1 119 ? 19.530 -19.136 -19.795 1.00 55.19 119 ALA A C 1
ATOM 896 O O . ALA A 1 119 ? 19.351 -20.108 -19.075 1.00 55.19 119 ALA A O 1
ATOM 897 N N . ASP A 1 120 ? 20.624 -18.961 -20.546 1.00 54.50 120 ASP A N 1
ATOM 898 C CA . ASP A 1 120 ? 21.855 -19.746 -20.618 1.00 54.50 120 ASP A CA 1
ATOM 899 C C . ASP A 1 120 ? 22.993 -19.220 -19.708 1.00 54.50 120 ASP A C 1
ATOM 901 O O . ASP A 1 120 ? 24.078 -19.788 -19.672 1.00 54.50 120 ASP A O 1
ATOM 905 N N . ALA A 1 121 ? 22.793 -18.101 -18.998 1.00 59.28 121 ALA A N 1
ATOM 906 C CA . ALA A 1 121 ? 23.753 -17.602 -18.020 1.00 59.28 121 ALA A CA 1
ATOM 907 C C . ALA A 1 121 ? 23.662 -18.475 -16.766 1.00 59.28 121 ALA A C 1
ATOM 909 O O . ALA A 1 121 ? 22.698 -18.386 -16.004 1.00 59.28 121 ALA A O 1
ATOM 910 N N . GLU A 1 122 ? 24.662 -19.335 -16.601 1.00 63.41 122 GLU A N 1
ATOM 911 C CA . GLU A 1 122 ? 24.790 -20.277 -15.496 1.00 63.41 122 GLU A CA 1
ATOM 912 C C . GLU A 1 122 ? 24.568 -19.547 -14.153 1.00 63.41 122 GLU A C 1
ATOM 914 O O . GLU A 1 122 ? 25.272 -18.575 -13.842 1.00 63.41 122 GLU A O 1
ATOM 919 N N . PRO A 1 123 ? 23.514 -19.902 -13.393 1.00 69.88 123 PRO A N 1
ATOM 920 C CA . PRO A 1 123 ? 23.211 -19.230 -12.144 1.00 69.88 123 PRO A CA 1
ATOM 921 C C . PRO A 1 123 ? 24.319 -19.544 -11.142 1.00 69.88 123 PRO A C 1
ATOM 923 O O . PRO A 1 123 ? 24.625 -20.697 -10.879 1.00 69.88 123 PRO A O 1
ATOM 926 N N . TRP A 1 124 ? 24.882 -18.494 -10.560 1.00 71.31 124 TRP A N 1
ATOM 927 C CA . TRP A 1 124 ? 25.939 -18.558 -9.564 1.00 71.31 124 TRP A CA 1
ATOM 928 C C . TRP A 1 124 ? 25.309 -19.008 -8.245 1.00 71.31 124 TRP A C 1
ATOM 930 O O . TRP A 1 124 ? 24.621 -18.240 -7.564 1.00 71.31 124 TRP A O 1
ATOM 940 N N . ILE A 1 125 ? 25.503 -20.277 -7.898 1.00 75.31 125 ILE A N 1
ATOM 941 C CA . ILE A 1 125 ? 24.936 -20.918 -6.715 1.00 75.31 125 ILE A CA 1
ATOM 942 C C . ILE A 1 125 ? 26.024 -21.011 -5.650 1.00 75.31 125 ILE A C 1
ATOM 944 O O . ILE A 1 125 ? 27.101 -21.564 -5.854 1.00 75.31 125 ILE A O 1
ATOM 948 N N . ARG A 1 126 ? 25.726 -20.483 -4.460 1.00 76.31 126 ARG A N 1
ATOM 949 C CA . ARG A 1 126 ? 26.579 -20.654 -3.281 1.00 76.31 126 ARG A CA 1
ATOM 950 C C . ARG A 1 126 ? 26.111 -21.860 -2.482 1.00 76.31 126 ARG A C 1
ATOM 952 O O . ARG A 1 126 ? 25.053 -21.811 -1.852 1.00 76.31 126 ARG A O 1
ATOM 959 N N . GLN A 1 127 ? 26.895 -22.930 -2.499 1.00 77.62 127 GLN A N 1
ATOM 960 C CA . GLN A 1 127 ? 26.633 -24.146 -1.746 1.00 77.62 127 GLN A CA 1
ATOM 961 C C . GLN A 1 127 ? 27.527 -24.199 -0.504 1.00 77.62 127 GLN A C 1
ATOM 963 O O . GLN A 1 127 ? 28.742 -24.388 -0.587 1.00 77.62 127 GLN A O 1
ATOM 968 N N . LYS A 1 128 ? 26.903 -24.099 0.673 1.00 75.69 128 LYS A N 1
ATOM 969 C CA . LYS A 1 128 ? 27.581 -24.337 1.950 1.00 75.69 128 LYS A CA 1
ATOM 970 C C . LYS A 1 128 ? 27.589 -25.829 2.269 1.00 75.69 128 LYS A C 1
ATOM 972 O O . LYS A 1 128 ? 26.545 -26.394 2.583 1.00 75.69 128 LYS A O 1
ATOM 977 N N . THR A 1 129 ? 28.765 -26.448 2.223 1.00 80.38 129 THR A N 1
ATOM 978 C CA . THR A 1 129 ? 28.991 -27.837 2.653 1.00 80.38 129 THR A CA 1
ATOM 979 C C . THR A 1 129 ? 29.759 -27.843 3.979 1.00 80.38 129 THR A C 1
ATOM 981 O O . THR A 1 129 ? 30.413 -26.865 4.337 1.00 80.38 129 THR A O 1
ATOM 984 N N . SER A 1 130 ? 29.710 -28.947 4.730 1.00 74.75 130 SER A N 1
ATOM 985 C CA . SER A 1 130 ? 30.443 -29.130 5.997 1.00 74.75 130 SER A CA 1
ATOM 986 C C . SER A 1 130 ? 31.966 -28.946 5.884 1.00 74.75 130 SER A C 1
ATOM 988 O O . SER A 1 130 ? 32.634 -28.778 6.901 1.00 74.75 130 SER A O 1
ATOM 990 N N . SER A 1 131 ? 32.511 -28.944 4.665 1.00 71.81 131 SER A N 1
ATOM 991 C CA . SER A 1 131 ? 33.936 -28.765 4.358 1.00 71.81 131 SER A CA 1
ATOM 992 C C . SER A 1 131 ? 34.299 -27.371 3.809 1.00 71.81 131 SER A C 1
ATOM 994 O O . SER A 1 131 ? 35.479 -27.121 3.579 1.00 71.81 131 SER A O 1
ATOM 996 N N . GLY A 1 132 ? 33.332 -26.463 3.596 1.00 71.69 132 GLY A N 1
ATOM 997 C CA . GLY A 1 132 ? 33.574 -25.110 3.067 1.00 71.69 132 GLY A CA 1
ATOM 998 C C . GLY A 1 132 ? 32.408 -24.513 2.260 1.00 71.69 132 GLY A C 1
ATOM 999 O O . GLY A 1 132 ? 31.429 -25.195 1.959 1.00 71.69 132 GLY A O 1
ATOM 1000 N N . ASP A 1 133 ? 32.516 -23.221 1.925 1.00 75.00 133 ASP A N 1
ATOM 1001 C CA . ASP A 1 133 ? 31.573 -22.484 1.063 1.00 75.00 133 ASP A CA 1
ATOM 1002 C C . ASP A 1 133 ? 32.103 -22.513 -0.384 1.00 75.00 133 ASP A C 1
ATOM 1004 O O . ASP A 1 133 ? 33.197 -22.009 -0.649 1.00 75.00 133 ASP A O 1
ATOM 1008 N N . THR A 1 134 ? 31.377 -23.144 -1.310 1.00 72.94 134 THR A N 1
ATOM 1009 C CA . THR A 1 134 ? 31.772 -23.285 -2.723 1.00 72.94 134 THR A CA 1
ATOM 1010 C C . THR A 1 134 ? 30.773 -22.555 -3.615 1.00 72.94 134 THR A C 1
ATOM 1012 O O . THR A 1 134 ? 29.565 -22.658 -3.415 1.00 72.94 134 THR A O 1
ATOM 1015 N N . ILE A 1 135 ? 31.282 -21.801 -4.591 1.00 68.38 135 ILE A N 1
ATOM 1016 C CA . ILE A 1 135 ? 30.481 -21.120 -5.614 1.00 68.38 135 ILE A CA 1
ATOM 1017 C C . ILE A 1 135 ? 30.621 -21.937 -6.900 1.00 68.38 135 ILE A C 1
ATOM 1019 O O . ILE A 1 135 ? 31.753 -22.118 -7.353 1.00 68.38 135 ILE A O 1
ATOM 1023 N N . ILE A 1 136 ? 29.511 -22.442 -7.437 1.00 64.81 136 ILE A N 1
ATOM 1024 C CA . ILE A 1 136 ? 29.427 -23.085 -8.760 1.00 64.81 136 ILE A CA 1
ATOM 1025 C C . ILE A 1 136 ? 28.531 -22.269 -9.681 1.00 64.81 136 ILE A C 1
ATOM 1027 O O . ILE A 1 136 ? 27.570 -21.652 -9.161 1.00 64.81 136 ILE A O 1
#

Radius of gyration: 25.04 Å; chains: 1; bounding box: 60×45×58 Å

Secondary structure (DSSP, 8-state):
-HHHHHHHHHHTTSTT--HHHHHHHHHHHHHHHHHHHHHHHHHHHHHHHHHHHHHTSHHHHHHHTT--HHHHHHHHHHHHHHHHHHIIIIIHHHHHHHHHHHHHHHHHHHHTTS----TTS----EEEETTEEEE-

Foldseek 3Di:
DVQLVVQCVVQVPFPPDDSVLSVLLVVLQVLVVVLVCLVVVLVVVLVVVVVVVVVVCVVVVCVVVVHDPCVVCVVSVVVSVVSVCCCCVPSVVSSVVSNVVSVVSVCVRVVVPDDPPDPPNPDFDFDDDPVGTDTD

pLDDT: mean 78.03, std 12.22, range [50.28, 94.5]

Sequence (136 aa):
LIDFTELSGRTTGLPGFTYGTAFAISGLRMPMIMLQTVPFVGLFSAMATLVSLNRRYELVIARSAGVSAWQFLLPCCIGALLFGVLSVGVINPIAAYAFSWSEKMETQLRSGKSNTVSADAEPWIRQKTSSGDTII